Protein AF-A0A930BSC6-F1 (afdb_monomer_lite)

Sequence (155 aa):
GVATTRKHFPGTKAMSLKAVLAGGGSVHRLGLSDSILIFAEHRRFLAGEAPEAAIRRLRRDWPERLIAVEVTDEAAARTWQQAGADILQLDKQPPDTVHRIKAALPPGVATRISAAGGITPANAAAYAAAGADILVTSYPYSAAPRDVAVTLAPL

Foldseek 3Di:
DEEEDCPADPPCLVVLQVLCVVVVYHHPDSDCLQAAEAEPVNVVPCVPQQLLNVLVVCCVVPVNHQYEYEDDAQVRLVRNLVSPHQEYEHEPHDLQRLLVNVVSDDPPRNYAYEYHYPDDPVCVVSNVVSPHPYYYDNVSSVDDDDDDDDDDDDD

Secondary structure (DSSP, 8-state):
-EEE-S-PPTT-HHHHHHHHHHTT-EES-SSSSSSEEE-HHHHTTSTT--HHHHHHHHHHH-TTS-EEEE-SSHHHHHHHHHTT-SEEEEES--HHHHH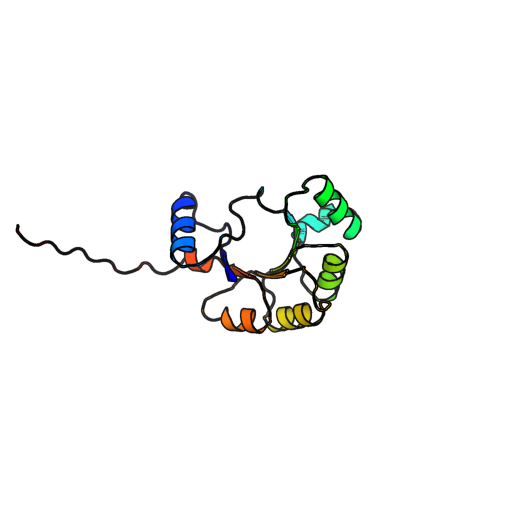HHHHHSPTT--PEEEEESS--TTTHHHHHHTT-SEEEE-GGGGPPPPP--------

pLDDT: mean 95.12, std 3.75, range [75.44, 98.69]

Organism: NCBI:txid73030

Radius of gyration: 18.48 Å; chains: 1; bounding box: 37×34×68 Å

InterPro domains:
  IPR002638 Quinolinate phosphoribosyl transferase, C-terminal [PF01729] (2-148)
  IPR013785 Aldolase-type TIM barrel [G3DSA:3.20.20.70] (1-141)
  IPR027277 Nicotinate-nucleotide pyrophosphorylase/Putative pyrophosphorylase ModD [PTHR32179] (2-149)
  IPR036068 Nicotinate phosphoribosyltransferase-like, C-terminal [SSF51690] (2-145)

Structure (mmCIF, N/CA/C/O backbone):
data_AF-A0A930BSC6-F1
#
_entry.id   AF-A0A930BSC6-F1
#
loop_
_atom_site.group_PDB
_atom_site.id
_atom_site.type_symbol
_atom_site.label_atom_id
_atom_site.label_alt_id
_atom_site.label_comp_id
_atom_site.label_asym_id
_atom_site.label_entity_id
_atom_site.label_seq_id
_atom_site.pdbx_PDB_ins_code
_atom_site.Cartn_x
_atom_site.Cartn_y
_atom_site.Cartn_z
_atom_site.occupancy
_atom_site.B_iso_or_equiv
_atom_site.auth_seq_id
_atom_site.auth_comp_id
_atom_site.auth_asym_id
_atom_site.auth_atom_id
_atom_site.pdbx_PDB_model_num
ATOM 1 N N . GLY A 1 1 ? -1.955 -9.233 -2.270 1.00 91.12 1 GLY A N 1
ATOM 2 C CA . GLY A 1 1 ? -1.668 -8.934 -3.695 1.00 91.12 1 GLY A CA 1
ATOM 3 C C . GLY A 1 1 ? -0.574 -7.886 -3.809 1.00 91.12 1 GLY A C 1
ATOM 4 O O . GLY A 1 1 ? -0.336 -7.184 -2.834 1.00 91.12 1 GLY A O 1
ATOM 5 N N . VAL A 1 2 ? 0.102 -7.776 -4.957 1.00 96.06 2 VAL A N 1
ATOM 6 C CA . VAL A 1 2 ? 1.152 -6.762 -5.184 1.00 96.06 2 VAL A CA 1
ATOM 7 C C . VAL A 1 2 ? 0.552 -5.562 -5.908 1.00 96.06 2 VAL A C 1
ATOM 9 O O . VAL A 1 2 ? -0.052 -5.721 -6.966 1.00 96.06 2 VAL A O 1
ATOM 12 N N . ALA A 1 3 ? 0.723 -4.370 -5.346 1.00 96.81 3 ALA A N 1
ATOM 13 C CA . ALA A 1 3 ? 0.257 -3.117 -5.916 1.00 96.81 3 ALA A CA 1
ATOM 14 C C . ALA A 1 3 ? 1.408 -2.119 -6.091 1.00 96.81 3 ALA A C 1
ATOM 16 O O . ALA A 1 3 ? 2.367 -2.126 -5.315 1.00 96.81 3 ALA A O 1
ATOM 17 N N . THR A 1 4 ? 1.324 -1.235 -7.086 1.00 95.50 4 THR A N 1
ATOM 18 C CA . THR A 1 4 ? 2.367 -0.225 -7.306 1.00 95.50 4 THR A CA 1
ATOM 19 C C . THR A 1 4 ? 2.011 1.170 -6.819 1.00 95.50 4 THR A C 1
ATOM 21 O O . THR A 1 4 ? 0.850 1.579 -6.781 1.00 95.50 4 THR A O 1
ATOM 24 N N . THR A 1 5 ? 3.045 1.920 -6.433 1.00 94.81 5 THR A N 1
ATOM 25 C CA . THR A 1 5 ? 2.922 3.320 -6.007 1.00 94.81 5 THR A CA 1
ATOM 26 C C . THR A 1 5 ? 2.655 4.261 -7.190 1.00 94.81 5 THR A C 1
ATOM 28 O O . THR A 1 5 ? 2.669 3.870 -8.356 1.00 94.81 5 THR A O 1
ATOM 31 N N . ARG A 1 6 ? 2.510 5.557 -6.893 1.00 93.94 6 ARG A N 1
ATOM 32 C CA . ARG A 1 6 ? 2.523 6.640 -7.892 1.00 93.94 6 ARG A CA 1
ATOM 33 C C . ARG A 1 6 ? 3.934 7.143 -8.236 1.00 93.94 6 ARG A C 1
ATOM 35 O O . ARG A 1 6 ? 4.064 8.165 -8.895 1.00 93.94 6 ARG A O 1
ATOM 42 N N . LYS A 1 7 ? 4.993 6.470 -7.772 1.00 94.00 7 LYS A N 1
ATOM 43 C CA . LYS A 1 7 ? 6.398 6.877 -7.968 1.00 94.00 7 LYS A CA 1
ATOM 44 C C . LYS A 1 7 ? 6.951 6.383 -9.314 1.00 94.00 7 LYS A C 1
ATOM 46 O O . LYS A 1 7 ? 8.066 5.881 -9.375 1.00 94.00 7 LYS A O 1
ATOM 51 N N . HIS A 1 8 ? 6.144 6.461 -10.369 1.00 93.31 8 HIS A N 1
ATOM 52 C CA . HIS A 1 8 ? 6.609 6.218 -11.734 1.00 93.31 8 HIS A CA 1
ATOM 53 C C . HIS A 1 8 ? 7.411 7.430 -12.226 1.00 93.31 8 HIS A C 1
ATOM 55 O O . HIS A 1 8 ? 7.245 8.541 -11.713 1.00 93.31 8 HIS A O 1
ATOM 61 N N . PHE A 1 9 ? 8.247 7.246 -13.247 1.00 93.50 9 PHE A N 1
ATOM 62 C CA . PHE A 1 9 ? 8.984 8.365 -13.834 1.00 93.50 9 PHE A CA 1
ATOM 63 C C . PHE A 1 9 ? 8.029 9.420 -14.438 1.00 93.50 9 PHE A C 1
ATOM 65 O O . PHE A 1 9 ? 6.920 9.083 -14.884 1.00 93.50 9 PHE A O 1
ATOM 72 N N . PRO A 1 10 ? 8.410 10.712 -14.440 1.00 94.88 10 PRO A N 1
ATOM 73 C CA . PRO A 1 10 ? 7.640 11.749 -15.122 1.00 94.88 10 PRO A CA 1
ATOM 74 C C . PRO A 1 10 ? 7.408 11.390 -16.597 1.00 94.88 10 PRO A C 1
ATOM 76 O O . PRO A 1 10 ? 8.311 10.915 -17.275 1.00 94.88 10 PRO A O 1
ATOM 79 N N . GLY A 1 11 ? 6.177 11.569 -17.085 1.00 95.50 11 GLY A N 1
ATOM 80 C CA . GLY A 1 11 ? 5.797 11.249 -18.469 1.00 95.50 11 GLY A CA 1
ATOM 81 C C . GLY A 1 11 ? 5.544 9.763 -18.771 1.00 95.50 11 GLY A C 1
ATOM 82 O O . GLY A 1 11 ? 4.959 9.455 -19.803 1.00 95.50 11 GLY A O 1
ATOM 83 N N . THR A 1 12 ? 5.883 8.828 -17.875 1.00 95.25 12 THR A N 1
ATOM 84 C CA . THR A 1 12 ? 5.792 7.381 -18.169 1.00 95.25 12 THR A CA 1
ATOM 85 C C . THR A 1 12 ? 4.591 6.680 -17.537 1.00 95.25 12 THR A C 1
ATOM 87 O O . THR A 1 12 ? 4.500 5.452 -17.594 1.00 95.25 12 THR A O 1
ATOM 90 N N . LYS A 1 13 ? 3.652 7.425 -16.934 1.00 94.56 13 LYS A N 1
ATOM 91 C CA . LYS A 1 13 ? 2.528 6.865 -16.160 1.00 94.56 13 LYS A CA 1
ATOM 92 C C . LYS A 1 13 ? 1.777 5.765 -16.915 1.00 94.56 13 LYS A C 1
ATOM 94 O O . LYS A 1 13 ? 1.648 4.661 -16.400 1.00 94.56 13 LYS A O 1
ATOM 99 N N . ALA A 1 14 ? 1.308 6.047 -18.132 1.00 95.25 14 ALA A N 1
ATOM 100 C CA . ALA A 1 14 ? 0.500 5.101 -18.906 1.00 95.25 14 ALA A CA 1
ATOM 101 C C . ALA A 1 14 ? 1.258 3.796 -19.206 1.00 95.25 14 ALA A C 1
ATOM 103 O O . ALA A 1 14 ? 0.744 2.707 -18.953 1.00 95.25 14 ALA A O 1
ATOM 104 N N . MET A 1 15 ? 2.505 3.904 -19.673 1.00 95.31 15 MET A N 1
ATOM 105 C CA . MET A 1 15 ? 3.364 2.751 -19.953 1.00 95.31 15 MET A CA 1
ATOM 106 C C . MET A 1 15 ? 3.678 1.953 -18.682 1.00 95.31 15 MET A C 1
ATOM 108 O O . MET A 1 15 ? 3.580 0.730 -18.686 1.00 95.31 15 MET A O 1
ATOM 112 N N . SER A 1 16 ? 3.996 2.644 -17.585 1.00 95.25 16 SER A N 1
ATOM 113 C CA . SER A 1 16 ? 4.330 2.025 -16.299 1.00 95.25 16 SER A CA 1
ATOM 114 C C . SER A 1 16 ? 3.159 1.211 -15.750 1.00 95.25 16 SER A C 1
ATOM 116 O O . SER A 1 16 ? 3.336 0.071 -15.333 1.00 95.25 16 SER A O 1
ATOM 118 N N . LEU A 1 17 ? 1.944 1.764 -15.796 1.00 94.44 17 LEU A N 1
ATOM 119 C CA . LEU A 1 17 ? 0.734 1.063 -15.364 1.00 94.44 17 LEU A CA 1
ATOM 120 C C . LEU A 1 17 ? 0.416 -0.129 -16.270 1.00 94.44 17 LEU A C 1
ATOM 122 O O . LEU A 1 17 ? 0.091 -1.200 -15.766 1.00 94.44 17 LEU A O 1
ATOM 126 N N . LYS A 1 18 ? 0.564 0.027 -17.593 1.00 95.62 18 LYS A N 1
ATOM 127 C CA . LYS A 1 18 ? 0.378 -1.077 -18.544 1.00 95.62 18 LYS A CA 1
ATOM 128 C C . LYS A 1 18 ? 1.344 -2.229 -18.260 1.00 95.62 18 LYS A C 1
ATOM 130 O O . LYS A 1 18 ? 0.911 -3.375 -18.241 1.00 95.62 18 LYS A O 1
ATOM 135 N N . ALA A 1 19 ? 2.618 -1.931 -18.001 1.00 94.75 19 ALA A N 1
ATOM 136 C CA . ALA A 1 19 ? 3.620 -2.938 -17.657 1.00 94.75 19 ALA A CA 1
ATOM 137 C C . ALA A 1 19 ? 3.284 -3.661 -16.341 1.00 94.75 19 ALA A C 1
ATOM 139 O O . ALA A 1 19 ? 3.356 -4.885 -16.280 1.00 94.75 19 ALA A O 1
ATOM 140 N N . VAL A 1 20 ? 2.854 -2.923 -15.310 1.00 95.44 20 VAL A N 1
ATOM 141 C CA . VAL A 1 20 ? 2.437 -3.499 -14.020 1.00 95.44 20 VAL A CA 1
ATOM 142 C C . VAL A 1 20 ? 1.251 -4.446 -14.183 1.00 95.44 20 VAL A C 1
ATOM 144 O O . VAL A 1 20 ? 1.303 -5.567 -13.683 1.00 95.44 20 VAL A O 1
ATOM 147 N N . LEU A 1 21 ? 0.208 -4.016 -14.899 1.00 96.06 21 LEU A N 1
ATOM 148 C CA . LEU A 1 21 ? -0.983 -4.831 -15.142 1.00 96.06 21 LEU A CA 1
ATOM 149 C C . LEU A 1 21 ? -0.648 -6.080 -15.969 1.00 96.06 21 LEU A C 1
ATOM 151 O O . LEU A 1 21 ? -1.085 -7.174 -15.625 1.00 96.06 21 LEU A O 1
ATOM 155 N N . ALA A 1 22 ? 0.174 -5.939 -17.014 1.00 96.38 22 ALA A N 1
ATOM 156 C CA . ALA A 1 22 ? 0.638 -7.070 -17.820 1.00 96.38 22 ALA A CA 1
ATOM 157 C C . ALA A 1 22 ? 1.473 -8.074 -17.004 1.00 96.38 22 ALA A C 1
ATOM 159 O O . ALA A 1 22 ? 1.422 -9.271 -17.269 1.00 96.38 22 ALA A O 1
ATOM 160 N N . GLY A 1 23 ? 2.204 -7.602 -15.990 1.00 94.38 23 GLY A N 1
ATOM 161 C CA . GLY A 1 23 ? 2.940 -8.441 -15.041 1.00 94.38 23 GLY A CA 1
ATOM 162 C C . GLY A 1 23 ? 2.086 -9.060 -1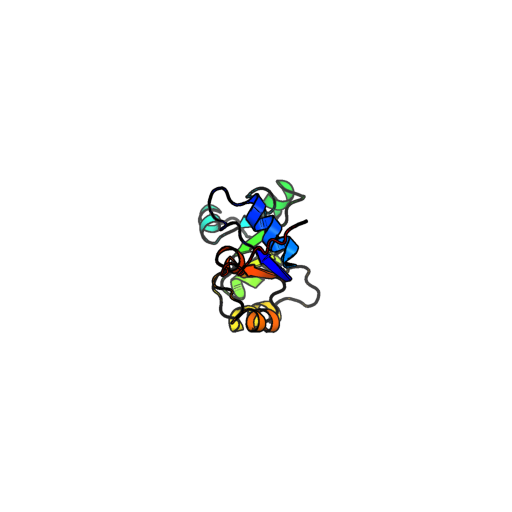3.926 1.00 94.38 23 GLY A C 1
ATOM 163 O O . GLY A 1 23 ? 2.646 -9.666 -13.017 1.00 94.38 23 GLY A O 1
ATOM 164 N N . GLY A 1 24 ? 0.758 -8.884 -13.943 1.00 95.62 24 GLY A N 1
ATOM 165 C CA . GLY A 1 24 ? -0.158 -9.405 -12.919 1.00 95.62 24 GLY A CA 1
ATOM 166 C C . GLY A 1 24 ? -0.206 -8.585 -11.623 1.00 95.62 24 GLY A C 1
ATOM 167 O O . GLY A 1 24 ? -0.820 -9.005 -10.641 1.00 95.62 24 GLY A O 1
ATOM 168 N N . GLY A 1 25 ? 0.435 -7.415 -11.596 1.00 95.69 25 GLY A N 1
ATOM 169 C CA . GLY A 1 25 ? 0.330 -6.466 -10.495 1.00 95.69 25 GLY A CA 1
ATOM 170 C C . GLY A 1 25 ? -0.969 -5.664 -10.546 1.00 95.69 25 GLY A C 1
ATOM 171 O O . GLY A 1 25 ? -1.656 -5.588 -11.561 1.00 95.69 25 GLY A O 1
ATOM 172 N N . SER A 1 26 ? -1.301 -5.024 -9.432 1.00 95.31 26 SER A N 1
ATOM 173 C CA . SER A 1 26 ? -2.426 -4.092 -9.323 1.00 95.31 26 SER A CA 1
ATOM 174 C C . SER A 1 26 ? -1.941 -2.654 -9.157 1.00 95.31 26 SER A C 1
ATOM 176 O O . SER A 1 26 ? -0.785 -2.385 -8.831 1.00 95.31 26 SER A O 1
ATOM 178 N N . VAL A 1 27 ? -2.841 -1.699 -9.348 1.00 91.62 27 VAL A N 1
ATOM 179 C CA . VAL A 1 27 ? -2.555 -0.288 -9.082 1.00 91.62 27 VAL A CA 1
ATOM 180 C C . VAL A 1 27 ? -3.041 0.046 -7.676 1.00 91.62 27 VAL A C 1
ATOM 182 O O . VAL A 1 27 ? -4.196 -0.213 -7.362 1.00 91.62 27 VAL A O 1
ATOM 185 N N . HIS A 1 28 ? -2.186 0.630 -6.828 1.00 90.69 28 HIS A N 1
ATOM 186 C CA . HIS A 1 28 ? -2.611 1.042 -5.483 1.00 90.69 28 HIS A CA 1
ATOM 187 C C . HIS A 1 28 ? -3.604 2.213 -5.547 1.00 90.69 28 HIS A C 1
ATOM 189 O O . HIS A 1 28 ? -4.671 2.175 -4.947 1.00 90.69 28 HIS A O 1
ATOM 195 N N . ARG A 1 29 ? -3.238 3.261 -6.297 1.00 90.56 29 ARG A N 1
ATOM 196 C CA . ARG A 1 29 ? -4.110 4.354 -6.760 1.00 90.56 29 ARG A CA 1
ATOM 197 C C . ARG A 1 29 ? -3.449 5.075 -7.935 1.00 90.56 29 ARG A C 1
ATOM 199 O O . ARG A 1 29 ? -2.229 5.248 -7.935 1.00 90.56 29 ARG A O 1
ATOM 206 N N . LEU A 1 30 ? -4.233 5.502 -8.919 1.00 88.94 30 LEU A N 1
ATOM 207 C CA . LEU A 1 30 ? -3.785 6.253 -10.095 1.00 88.94 30 LEU A CA 1
ATOM 208 C C . LEU A 1 30 ? -3.483 7.719 -9.757 1.00 88.94 30 LEU A C 1
ATOM 210 O O . LEU A 1 30 ? -2.588 8.325 -10.353 1.00 88.94 30 LEU A O 1
ATOM 214 N N . GLY A 1 31 ? -4.222 8.306 -8.822 1.00 90.00 31 GLY A N 1
ATOM 215 C CA . GLY A 1 31 ? -4.154 9.714 -8.451 1.00 90.00 31 GLY A CA 1
ATOM 216 C C . GLY A 1 31 ? -4.463 9.957 -6.977 1.00 90.00 31 GLY A C 1
ATOM 217 O O . GLY A 1 31 ? -4.556 9.029 -6.178 1.00 90.00 31 GLY A O 1
ATOM 218 N N . LEU A 1 32 ? -4.575 11.234 -6.608 1.00 91.50 32 LEU A N 1
ATOM 219 C CA . LEU A 1 32 ? -4.980 11.635 -5.255 1.00 91.50 32 LEU A CA 1
ATOM 220 C C . LEU A 1 32 ? -6.486 11.466 -5.018 1.00 91.50 32 LEU A C 1
ATOM 222 O O . LEU A 1 32 ? -6.902 11.393 -3.870 1.00 91.50 32 LEU A O 1
ATOM 226 N N . SER A 1 33 ? -7.277 11.378 -6.087 1.00 89.88 33 SER A N 1
ATOM 227 C CA . SER A 1 33 ? -8.738 11.326 -6.021 1.00 89.88 33 SER A CA 1
ATOM 228 C C . SER A 1 33 ? -9.313 9.918 -5.852 1.00 89.88 33 SER A C 1
ATOM 230 O O . SER A 1 33 ? -10.492 9.807 -5.552 1.00 89.88 33 SER A O 1
ATOM 232 N N . ASP A 1 34 ? -8.534 8.847 -6.043 1.00 92.44 34 ASP A N 1
ATOM 233 C CA . ASP A 1 34 ? -9.091 7.481 -6.065 1.00 92.44 34 ASP A CA 1
ATOM 234 C C . ASP A 1 34 ? -9.402 6.939 -4.668 1.00 92.44 34 ASP A C 1
ATOM 236 O O . ASP A 1 34 ? -10.394 6.240 -4.475 1.00 92.44 34 ASP A O 1
ATOM 240 N N . SER A 1 35 ? -8.548 7.271 -3.700 1.00 94.75 35 SER A N 1
ATOM 241 C CA . SER A 1 35 ? -8.677 6.897 -2.295 1.00 94.75 35 SER A CA 1
ATOM 242 C C . SER A 1 35 ? -7.997 7.927 -1.402 1.00 94.75 35 SER A C 1
ATOM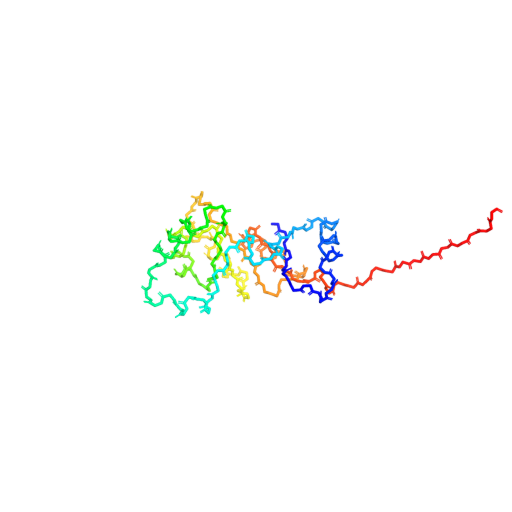 244 O O . SER A 1 35 ? -7.025 8.591 -1.796 1.00 94.75 35 SER A O 1
ATOM 246 N N . ILE A 1 36 ? -8.492 8.033 -0.173 1.00 96.75 36 ILE A N 1
ATOM 247 C CA . ILE A 1 36 ? -7.928 8.912 0.844 1.00 96.75 36 ILE A CA 1
ATOM 248 C C . ILE A 1 36 ? -6.821 8.137 1.556 1.00 96.75 36 ILE A C 1
ATOM 250 O O . ILE A 1 36 ? -7.047 7.034 2.036 1.00 96.75 36 ILE A O 1
ATOM 254 N N . LEU A 1 37 ? -5.620 8.712 1.625 1.00 96.38 37 LEU A N 1
ATOM 255 C CA . LEU A 1 37 ? -4.519 8.173 2.427 1.00 96.38 37 LEU A CA 1
ATOM 256 C C . LEU A 1 37 ? -4.052 9.252 3.398 1.00 96.38 37 LEU A C 1
ATOM 258 O O . LEU A 1 37 ? -3.496 10.273 2.983 1.00 96.38 37 LEU A O 1
ATOM 262 N N . ILE A 1 38 ? -4.309 9.022 4.680 1.00 95.88 38 ILE A N 1
ATOM 263 C CA . ILE A 1 38 ? -3.929 9.916 5.767 1.00 95.88 38 ILE A CA 1
ATOM 264 C C . ILE A 1 38 ? -2.529 9.523 6.239 1.00 95.88 38 ILE A C 1
ATOM 266 O O . ILE A 1 38 ? -2.351 8.481 6.869 1.00 95.88 38 ILE A O 1
ATOM 270 N N . PHE A 1 39 ? -1.540 10.359 5.933 1.00 94.69 39 PHE A N 1
ATOM 271 C CA . PHE A 1 39 ? -0.172 10.193 6.416 1.00 94.69 39 PHE A CA 1
ATOM 272 C C . PHE A 1 39 ? 0.000 10.770 7.824 1.00 94.69 39 PHE A C 1
ATOM 274 O O . PHE A 1 39 ? -0.841 11.541 8.305 1.00 94.69 39 PHE A O 1
ATOM 281 N N . ALA A 1 40 ? 1.115 10.438 8.478 1.00 91.00 40 ALA A N 1
ATOM 282 C CA . ALA A 1 40 ? 1.442 10.967 9.796 1.00 91.00 40 ALA A CA 1
ATOM 283 C C . ALA A 1 40 ? 1.471 12.505 9.828 1.00 91.00 40 ALA A C 1
ATOM 285 O O . ALA A 1 40 ? 1.020 13.106 10.804 1.00 91.00 40 ALA A O 1
ATOM 286 N N . GLU A 1 41 ? 1.926 13.129 8.745 1.00 92.75 41 GLU A N 1
ATOM 287 C CA . GLU A 1 41 ? 2.001 14.575 8.557 1.00 92.75 41 GLU A CA 1
ATOM 288 C C . GLU A 1 41 ? 0.609 15.203 8.479 1.00 92.75 41 GLU A C 1
ATOM 290 O O . GLU A 1 41 ? 0.357 16.208 9.137 1.00 92.75 41 GLU A O 1
ATOM 295 N N . HIS A 1 42 ? -0.333 14.586 7.755 1.00 94.06 42 HIS A N 1
ATOM 296 C CA . HIS A 1 42 ? -1.710 15.085 7.666 1.00 94.06 42 HIS A CA 1
ATOM 297 C C . HIS A 1 42 ? -2.381 15.137 9.042 1.00 94.06 42 HIS A C 1
ATOM 299 O O . HIS A 1 42 ? -3.098 16.088 9.349 1.00 94.06 42 HIS A O 1
ATOM 305 N N . ARG A 1 43 ? -2.105 14.149 9.904 1.00 89.69 43 ARG A N 1
ATOM 306 C CA . ARG A 1 43 ? -2.679 14.086 11.256 1.00 89.69 43 ARG A CA 1
ATOM 307 C C . ARG A 1 43 ? -2.263 15.257 12.143 1.00 89.69 43 ARG A C 1
ATOM 309 O O . ARG A 1 43 ? -3.013 15.619 13.042 1.00 89.69 43 ARG A O 1
ATOM 316 N N . ARG A 1 44 ? -1.112 15.887 11.875 1.00 89.94 44 ARG A N 1
ATOM 317 C CA . ARG A 1 44 ? -0.664 17.083 12.612 1.00 89.94 44 ARG A CA 1
ATOM 318 C C . ARG A 1 44 ? -1.621 18.266 12.444 1.00 89.94 44 ARG A C 1
ATOM 320 O O . ARG A 1 44 ? -1.682 19.111 13.327 1.00 89.94 44 ARG A O 1
ATOM 327 N N . PHE A 1 45 ? -2.393 18.294 11.359 1.00 90.00 45 PHE A N 1
ATOM 328 C CA . PHE A 1 45 ? -3.356 19.355 11.058 1.00 90.00 45 PHE A CA 1
ATOM 329 C C . PHE A 1 45 ? -4.775 19.059 11.554 1.00 90.00 45 PHE A C 1
ATOM 331 O O . PHE A 1 45 ? -5.659 19.890 11.382 1.00 90.00 45 PHE A O 1
ATOM 338 N N . LEU A 1 46 ? -5.013 17.901 12.181 1.00 84.31 46 LEU A N 1
ATOM 339 C CA . LEU A 1 46 ? -6.344 17.529 12.672 1.00 84.31 46 LEU A CA 1
ATOM 340 C C . LEU A 1 46 ? -6.704 18.185 14.017 1.00 84.31 46 LEU A C 1
ATOM 342 O O . LEU A 1 46 ? -7.799 17.967 14.512 1.00 84.31 46 LEU A O 1
ATOM 346 N N . ALA A 1 47 ? -5.822 19.003 14.607 1.00 75.88 47 ALA A N 1
ATOM 347 C CA . ALA A 1 47 ? -6.112 19.872 15.759 1.00 75.88 47 ALA A CA 1
ATOM 348 C C . ALA A 1 47 ? -6.827 19.193 16.956 1.00 75.88 47 ALA A C 1
ATOM 350 O O . ALA A 1 47 ? -7.653 19.809 17.622 1.00 75.88 47 ALA A O 1
ATOM 351 N N . GLY A 1 48 ? -6.515 17.924 17.241 1.00 79.69 48 GLY A N 1
ATOM 352 C CA . GLY A 1 48 ? -7.154 17.169 18.330 1.00 79.69 48 GLY A CA 1
ATOM 353 C C . GLY A 1 48 ? -8.502 16.534 17.968 1.00 79.69 48 GLY A C 1
ATOM 354 O O . GLY A 1 48 ? -9.155 15.970 18.843 1.00 79.69 48 GLY A O 1
ATOM 355 N N . GLU A 1 49 ? -8.916 16.582 16.698 1.00 92.12 49 GLU A N 1
ATOM 356 C CA . GLU A 1 49 ? -10.032 15.788 16.181 1.00 92.12 49 GLU A CA 1
ATOM 357 C C . GLU A 1 49 ? -9.771 14.301 16.458 1.00 92.12 49 GLU A C 1
ATOM 359 O O . GLU A 1 49 ? -8.742 13.741 16.064 1.00 92.12 49 GLU A O 1
ATOM 364 N N . ALA A 1 50 ? -10.717 13.662 17.149 1.00 95.19 50 ALA A N 1
ATOM 365 C CA . ALA A 1 50 ? -10.648 12.237 17.432 1.00 95.19 50 ALA A CA 1
ATOM 366 C C . ALA A 1 50 ? -10.659 11.425 16.118 1.00 95.19 50 ALA A C 1
ATOM 368 O O . ALA A 1 50 ? -11.385 11.792 15.186 1.00 95.19 50 ALA A O 1
ATOM 369 N N . PRO A 1 51 ? -9.915 10.309 16.028 1.00 95.81 51 PRO A N 1
ATOM 370 C CA . PRO A 1 51 ? -9.880 9.452 14.840 1.00 95.81 51 PRO A CA 1
ATOM 371 C C . PRO A 1 51 ? -11.266 9.078 14.292 1.00 95.81 51 PRO A C 1
ATOM 373 O O . PRO A 1 51 ? -11.496 9.167 13.087 1.00 95.81 51 PRO A O 1
ATOM 376 N N . GLU A 1 52 ? -12.225 8.746 15.158 1.00 97.06 52 GLU A N 1
ATOM 377 C CA . GLU A 1 52 ? -13.611 8.414 14.800 1.00 97.06 52 GLU A CA 1
ATOM 378 C C . GLU A 1 52 ? -14.328 9.596 14.135 1.00 97.06 52 GLU A C 1
ATOM 380 O O . GLU A 1 52 ? -15.095 9.415 13.186 1.00 97.06 52 GLU A O 1
ATOM 385 N N . ALA A 1 53 ? -14.094 10.815 14.633 1.00 96.69 53 ALA A N 1
ATOM 386 C CA . ALA A 1 53 ? -14.677 12.031 14.078 1.00 96.69 53 ALA A CA 1
ATOM 387 C C . ALA A 1 53 ? -14.091 12.326 12.690 1.00 96.69 53 ALA A C 1
ATOM 389 O O . ALA A 1 53 ? -14.853 12.580 11.753 1.00 96.69 53 ALA A O 1
ATOM 390 N N . ALA A 1 54 ? -12.771 12.174 12.535 1.00 96.50 54 ALA A N 1
ATOM 391 C CA . ALA A 1 54 ? -12.089 12.337 11.256 1.00 96.50 54 ALA A CA 1
ATOM 392 C C . ALA A 1 54 ? -12.589 11.328 10.208 1.00 96.50 54 ALA A C 1
ATOM 394 O O . ALA A 1 54 ? -12.958 11.725 9.102 1.00 96.50 54 ALA A O 1
ATOM 395 N N . ILE A 1 55 ? -12.671 10.034 10.550 1.00 97.38 55 ILE A N 1
ATOM 396 C CA . ILE A 1 55 ? -13.195 9.003 9.638 1.00 97.38 55 ILE A CA 1
ATOM 397 C C . ILE A 1 55 ? -14.658 9.285 9.279 1.00 97.38 55 ILE A C 1
ATOM 399 O O . ILE A 1 55 ? -15.011 9.250 8.099 1.00 97.38 55 ILE A O 1
ATOM 403 N N . ARG A 1 56 ? -15.513 9.620 10.256 1.00 97.44 56 ARG A N 1
ATOM 404 C CA . ARG A 1 56 ? -16.933 9.929 10.009 1.00 97.44 56 ARG A CA 1
ATOM 405 C C . ARG A 1 56 ? -17.102 11.114 9.062 1.00 97.44 56 ARG A C 1
ATOM 407 O O . ARG A 1 56 ? -17.920 11.053 8.146 1.00 97.44 56 ARG A O 1
ATOM 414 N N . ARG A 1 57 ? -16.324 12.179 9.268 1.00 96.50 57 ARG A N 1
ATOM 415 C CA . ARG A 1 57 ? -16.310 13.360 8.401 1.00 96.50 57 ARG A CA 1
ATOM 416 C C . ARG A 1 57 ? -15.882 12.993 6.982 1.00 96.50 57 ARG A C 1
ATOM 418 O O . ARG A 1 57 ? -16.611 13.288 6.043 1.00 96.50 57 ARG A O 1
ATOM 425 N N . LEU A 1 58 ? -14.761 12.288 6.832 1.00 96.25 58 LEU A N 1
ATOM 426 C CA . LEU A 1 58 ? -14.254 11.871 5.523 1.00 96.25 58 LEU A CA 1
ATOM 427 C C . LEU A 1 58 ? -15.228 10.951 4.781 1.00 96.25 58 LEU A C 1
ATOM 429 O O . LEU A 1 58 ? -15.399 11.122 3.581 1.00 96.25 58 LEU A O 1
ATOM 433 N N . ARG A 1 59 ? -15.910 10.028 5.472 1.00 97.25 59 ARG A N 1
ATOM 434 C CA . ARG A 1 59 ? -16.941 9.176 4.854 1.00 97.25 59 ARG A CA 1
ATOM 435 C C . ARG A 1 59 ? -18.167 9.960 4.403 1.00 97.25 59 ARG A C 1
ATOM 437 O O . ARG A 1 59 ? -18.737 9.631 3.374 1.00 97.25 59 ARG A O 1
ATOM 444 N N . ARG A 1 60 ? -18.584 10.982 5.152 1.00 97.75 60 ARG A N 1
ATOM 445 C CA . ARG A 1 60 ? -19.693 11.851 4.736 1.00 97.75 60 AR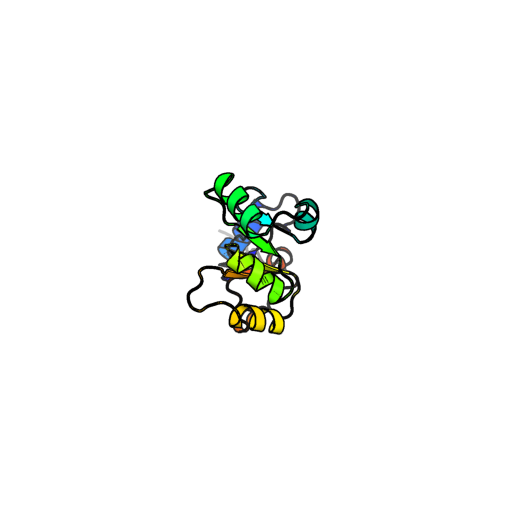G A CA 1
ATOM 446 C C . ARG A 1 60 ? -19.314 12.672 3.505 1.00 97.75 60 ARG A C 1
ATOM 448 O O . ARG A 1 60 ? -20.115 12.787 2.586 1.00 97.75 60 ARG A O 1
ATOM 455 N N . ASP A 1 61 ? -18.109 13.232 3.501 1.00 96.81 61 ASP A N 1
ATOM 456 C CA . ASP A 1 61 ? -17.657 14.122 2.433 1.00 96.81 61 ASP A CA 1
ATOM 457 C C . ASP A 1 61 ? -17.242 13.329 1.168 1.00 96.81 61 ASP A C 1
ATOM 459 O O . ASP A 1 61 ? -17.350 13.840 0.055 1.00 96.81 61 ASP A O 1
ATOM 463 N N . TRP A 1 62 ? -16.809 12.068 1.323 1.00 96.50 62 TRP A N 1
ATOM 464 C CA . TRP A 1 62 ? -16.313 11.190 0.252 1.00 96.50 62 TRP A CA 1
ATOM 465 C C . TRP A 1 62 ? -16.827 9.740 0.386 1.00 96.50 62 TRP A C 1
ATOM 467 O O . TRP A 1 62 ? -16.036 8.818 0.607 1.00 96.50 62 TRP A O 1
ATOM 477 N N . PRO A 1 63 ? -18.140 9.499 0.222 1.00 96.06 63 PRO A N 1
ATOM 478 C CA . PRO A 1 63 ? -18.781 8.223 0.571 1.00 96.06 63 PRO A CA 1
ATOM 479 C C . PRO A 1 63 ? -18.310 7.012 -0.244 1.00 96.06 63 PRO A C 1
ATOM 481 O O . PRO A 1 63 ? -18.386 5.885 0.236 1.00 96.06 63 PRO A O 1
ATOM 484 N N . GLU A 1 64 ? -17.786 7.226 -1.452 1.00 96.06 64 GLU A N 1
ATOM 485 C CA . GLU A 1 64 ? -17.309 6.155 -2.340 1.00 96.06 64 GLU A CA 1
ATOM 486 C C . GLU A 1 64 ? -15.801 5.884 -2.218 1.00 96.06 64 GLU A C 1
ATOM 488 O O . GLU A 1 64 ? -15.252 5.040 -2.930 1.00 96.06 64 GLU A O 1
ATOM 493 N N . ARG A 1 65 ? -15.087 6.620 -1.356 1.00 96.00 65 ARG A N 1
ATOM 494 C CA . ARG A 1 65 ? -13.628 6.521 -1.240 1.00 96.00 65 ARG A CA 1
ATOM 495 C C . ARG A 1 65 ? -13.245 5.667 -0.044 1.00 96.00 65 ARG A C 1
ATOM 497 O O . ARG A 1 65 ? -13.630 5.954 1.085 1.00 96.00 65 ARG A O 1
ATOM 504 N N . LEU A 1 66 ? -12.400 4.667 -0.291 1.00 96.75 66 LEU A N 1
ATOM 505 C CA . LEU A 1 66 ? -11.708 3.966 0.787 1.00 96.75 66 LEU A CA 1
ATOM 506 C C . LEU A 1 66 ? -10.761 4.928 1.511 1.00 96.75 66 LEU A C 1
ATOM 508 O O . LEU A 1 66 ? -10.092 5.757 0.879 1.00 96.75 66 LEU A O 1
ATOM 512 N N . ILE A 1 67 ? -10.682 4.774 2.828 1.00 98.06 67 ILE A N 1
ATOM 513 C CA . ILE A 1 67 ? -9.840 5.566 3.714 1.00 98.06 67 ILE A CA 1
ATOM 514 C C . ILE A 1 67 ? -8.733 4.673 4.269 1.00 98.06 67 ILE A C 1
ATOM 516 O O . ILE A 1 67 ? -8.954 3.796 5.105 1.00 98.06 67 ILE A O 1
ATOM 520 N N . ALA A 1 68 ? -7.518 4.927 3.798 1.00 97.75 68 ALA A N 1
ATOM 521 C CA . ALA A 1 68 ? -6.296 4.347 4.314 1.00 97.75 68 ALA A CA 1
ATOM 522 C C . ALA A 1 68 ? -5.637 5.295 5.323 1.00 97.75 68 ALA A C 1
ATOM 524 O O . ALA A 1 68 ? -5.630 6.515 5.133 1.00 97.75 68 ALA A O 1
ATOM 525 N N . VAL A 1 69 ? -5.033 4.742 6.371 1.00 97.88 69 VAL A N 1
ATOM 526 C CA . VAL A 1 69 ? -4.306 5.521 7.379 1.00 97.88 69 VAL A CA 1
ATOM 527 C C . VAL A 1 69 ? -2.953 4.895 7.653 1.00 97.88 69 VAL A C 1
ATOM 529 O O . VAL A 1 69 ? -2.849 3.686 7.842 1.00 97.88 69 VAL A O 1
ATOM 532 N N . GLU A 1 70 ? -1.913 5.724 7.684 1.00 97.44 70 GLU A N 1
ATOM 533 C CA . GLU A 1 70 ? -0.576 5.273 8.038 1.00 97.44 70 GLU A CA 1
ATOM 534 C C . GLU A 1 70 ? -0.421 5.095 9.553 1.00 97.44 70 GLU A C 1
ATOM 536 O O . GLU A 1 70 ? -0.718 5.997 10.347 1.00 97.44 70 GLU A O 1
ATOM 541 N N . VAL A 1 71 ? 0.058 3.924 9.964 1.00 97.25 71 VAL A N 1
ATOM 542 C CA . VAL A 1 71 ? 0.259 3.550 11.367 1.00 97.25 71 VAL A CA 1
ATOM 543 C C . VAL A 1 71 ? 1.633 2.919 11.563 1.00 97.25 71 VAL A C 1
ATOM 545 O O . VAL A 1 71 ? 2.184 2.293 10.660 1.00 97.25 71 VAL A O 1
ATOM 548 N N . THR A 1 72 ? 2.193 3.111 12.755 1.00 94.00 72 THR A N 1
ATOM 549 C CA . THR A 1 72 ? 3.574 2.728 13.092 1.00 94.00 72 THR A CA 1
ATOM 550 C C . THR A 1 72 ? 3.664 1.605 14.118 1.00 94.00 72 THR A C 1
ATOM 552 O O . THR A 1 72 ? 4.703 0.966 14.222 1.00 94.00 72 THR A O 1
ATOM 555 N N . ASP A 1 73 ? 2.591 1.359 14.867 1.00 94.19 73 ASP A N 1
ATOM 556 C CA . ASP A 1 73 ? 2.547 0.425 15.993 1.00 94.19 73 ASP A CA 1
ATOM 557 C C . ASP A 1 73 ? 1.119 -0.099 16.222 1.00 94.19 73 ASP A C 1
ATOM 559 O O . ASP A 1 73 ? 0.151 0.363 15.607 1.00 94.19 73 ASP A O 1
ATOM 563 N N . GLU A 1 74 ? 0.986 -1.087 17.106 1.00 96.06 74 GLU A N 1
ATOM 564 C CA . GLU A 1 74 ? -0.284 -1.736 17.433 1.00 96.06 74 GLU A CA 1
ATOM 565 C C . GLU A 1 74 ? -1.306 -0.801 18.079 1.00 96.06 74 GLU A C 1
ATOM 567 O O . GLU A 1 74 ? -2.507 -0.966 17.855 1.00 96.06 74 GLU A O 1
ATOM 572 N N . ALA A 1 75 ? -0.862 0.181 18.867 1.00 95.62 75 ALA A N 1
ATOM 573 C CA . ALA A 1 75 ? -1.759 1.109 19.545 1.00 95.62 75 ALA A CA 1
ATOM 574 C C . ALA A 1 75 ? -2.428 2.052 18.534 1.00 95.62 75 ALA A C 1
ATOM 576 O O . ALA A 1 75 ? -3.654 2.213 18.537 1.00 95.62 75 ALA A O 1
ATOM 577 N N . ALA A 1 76 ? -1.642 2.605 17.609 1.00 95.25 76 ALA A N 1
ATOM 578 C CA . ALA A 1 76 ? -2.137 3.399 16.494 1.00 95.25 76 ALA A CA 1
ATOM 579 C C . ALA A 1 76 ? -3.010 2.552 15.558 1.00 95.25 76 ALA A C 1
ATOM 581 O O . ALA A 1 76 ? -4.093 2.991 15.170 1.00 95.25 76 ALA A O 1
ATOM 582 N N . ALA A 1 77 ? -2.580 1.330 15.227 1.00 97.44 77 ALA A N 1
ATOM 583 C CA . ALA A 1 77 ? -3.343 0.411 14.387 1.00 97.44 77 ALA A CA 1
ATOM 584 C C . ALA A 1 77 ? -4.724 0.102 14.981 1.00 97.44 77 ALA A C 1
ATOM 586 O O . ALA A 1 77 ? -5.730 0.223 14.282 1.00 97.44 77 ALA A O 1
ATOM 587 N N . ARG A 1 78 ? -4.788 -0.223 16.279 1.00 97.12 78 ARG A N 1
ATOM 588 C CA . ARG A 1 78 ? -6.044 -0.475 16.999 1.00 97.12 78 ARG A CA 1
ATOM 589 C C . ARG A 1 78 ? -6.950 0.749 16.984 1.00 97.12 78 ARG A C 1
ATOM 591 O O . ARG A 1 78 ? -8.114 0.625 16.621 1.00 97.12 78 ARG A O 1
ATOM 598 N N . THR A 1 79 ? -6.405 1.916 17.319 1.00 96.44 79 THR A N 1
ATOM 599 C CA . THR A 1 79 ? -7.152 3.182 17.335 1.00 96.44 79 THR A CA 1
ATOM 600 C C . THR A 1 79 ? -7.801 3.464 15.977 1.00 96.44 79 THR A C 1
ATOM 602 O O . THR A 1 79 ? -9.007 3.673 15.884 1.00 96.44 79 THR A O 1
ATOM 605 N N . TRP A 1 80 ? -7.024 3.419 14.891 1.00 97.44 80 TRP A N 1
ATOM 606 C CA . TRP A 1 80 ? -7.540 3.736 13.555 1.00 97.44 80 TRP A CA 1
ATOM 607 C C . TRP A 1 80 ? -8.439 2.642 12.974 1.00 97.44 80 TRP A C 1
ATOM 609 O O . TRP A 1 80 ? -9.372 2.950 12.232 1.00 97.44 80 TRP A O 1
ATOM 619 N N . GLN A 1 81 ? -8.216 1.377 13.337 1.00 98.19 81 GLN A N 1
ATOM 620 C CA . GLN A 1 81 ? -9.135 0.297 12.994 1.00 98.19 81 GLN A CA 1
ATOM 621 C C . GLN A 1 81 ? -10.494 0.487 13.673 1.00 98.19 81 GLN A C 1
ATOM 623 O O . GLN A 1 81 ? -11.519 0.388 13.000 1.00 98.19 81 GLN A O 1
ATOM 628 N N . GLN A 1 82 ? -10.515 0.781 14.977 1.00 97.50 82 GLN A N 1
ATOM 629 C CA . GLN A 1 82 ? -11.747 1.033 15.735 1.00 97.50 82 GLN A CA 1
ATOM 630 C C . GLN A 1 82 ? -12.490 2.270 15.220 1.00 97.50 82 GLN A C 1
ATOM 632 O O . GLN A 1 82 ? -13.717 2.255 15.136 1.00 97.50 82 GLN A O 1
ATOM 637 N N . ALA A 1 83 ? -11.751 3.285 14.769 1.00 97.44 83 ALA A N 1
ATOM 638 C CA . ALA A 1 83 ? -12.310 4.451 14.095 1.00 97.44 83 ALA A CA 1
ATOM 639 C C . ALA A 1 83 ? -12.939 4.150 12.722 1.00 97.44 83 ALA A C 1
ATOM 641 O O . ALA A 1 83 ? -13.669 4.987 12.192 1.00 97.44 83 ALA A O 1
ATOM 642 N N . GLY A 1 84 ? -12.686 2.969 12.148 1.00 97.62 84 GLY A N 1
ATOM 643 C CA . GLY A 1 84 ? -13.279 2.521 10.890 1.00 97.62 84 GLY A CA 1
ATOM 644 C C . GLY A 1 84 ? -12.425 2.787 9.650 1.00 97.62 84 GLY A C 1
ATOM 645 O O . GLY A 1 84 ? -12.987 2.957 8.565 1.00 97.62 84 GLY A O 1
ATOM 646 N N . ALA A 1 85 ? -11.095 2.844 9.785 1.00 98.19 85 ALA A N 1
ATOM 647 C CA . ALA A 1 85 ? -10.193 2.853 8.634 1.00 98.19 85 ALA A CA 1
ATOM 648 C C . ALA A 1 85 ? -10.337 1.557 7.814 1.00 98.19 85 ALA A C 1
ATOM 650 O O . ALA A 1 85 ? -10.334 0.449 8.360 1.00 98.19 85 ALA A O 1
ATOM 651 N N . ASP A 1 86 ? -10.427 1.694 6.490 1.00 98.31 86 ASP A N 1
ATOM 652 C CA . ASP A 1 86 ? -10.548 0.555 5.575 1.00 98.31 86 ASP A CA 1
ATOM 653 C C . ASP A 1 86 ? -9.203 -0.163 5.399 1.00 98.31 86 ASP A C 1
ATOM 655 O O . ASP A 1 86 ? -9.146 -1.383 5.229 1.00 98.31 86 ASP A O 1
ATOM 659 N N . ILE A 1 87 ? -8.105 0.599 5.430 1.00 98.31 87 ILE A N 1
ATOM 660 C CA . ILE A 1 87 ? -6.745 0.092 5.235 1.00 98.31 87 ILE A CA 1
ATOM 661 C C . ILE A 1 87 ? -5.812 0.727 6.268 1.00 98.31 87 ILE A C 1
ATOM 663 O O . ILE A 1 87 ? -5.760 1.948 6.409 1.00 98.31 87 ILE A O 1
ATOM 667 N N . LEU A 1 88 ? -5.015 -0.094 6.942 1.00 98.50 88 LEU A N 1
ATOM 668 C CA . LEU A 1 88 ? -3.873 0.358 7.728 1.00 98.50 88 LEU A CA 1
ATOM 669 C C . LEU A 1 88 ? -2.617 0.196 6.876 1.00 98.50 88 LEU A C 1
ATOM 671 O O . LEU A 1 88 ? -2.250 -0.920 6.501 1.00 98.50 88 LEU A O 1
ATOM 675 N N . GLN A 1 89 ? -1.976 1.310 6.537 1.00 98.19 89 GLN A N 1
ATOM 676 C CA . GLN A 1 89 ? -0.713 1.312 5.810 1.00 98.19 89 GLN A CA 1
ATOM 677 C C . GLN A 1 89 ? 0.451 1.343 6.801 1.00 98.19 89 GLN A C 1
ATOM 679 O O . GLN A 1 89 ? 0.515 2.216 7.660 1.00 98.19 89 GLN A O 1
ATOM 684 N N . LEU A 1 90 ? 1.389 0.416 6.658 1.00 98.19 90 LEU A N 1
ATOM 685 C CA . LEU A 1 90 ? 2.613 0.361 7.443 1.00 98.19 90 LEU A CA 1
ATOM 686 C C . LEU A 1 90 ? 3.780 0.716 6.517 1.00 98.19 90 LEU A C 1
ATOM 688 O O . LEU A 1 90 ? 4.241 -0.136 5.754 1.00 98.19 90 LEU A O 1
ATOM 692 N N . ASP A 1 91 ? 4.229 1.975 6.543 1.00 96.69 91 ASP A N 1
ATOM 693 C CA . ASP A 1 91 ? 5.398 2.417 5.768 1.00 96.69 91 ASP A CA 1
ATOM 694 C C . ASP A 1 91 ? 6.694 2.071 6.510 1.00 96.69 91 ASP A C 1
ATOM 696 O O . ASP A 1 91 ? 6.872 2.424 7.678 1.00 96.69 91 ASP A O 1
ATOM 700 N N . LYS A 1 92 ? 7.594 1.356 5.825 1.00 95.50 92 LYS A N 1
ATOM 701 C CA . LYS A 1 92 ? 8.934 0.964 6.298 1.00 95.50 92 LYS A CA 1
ATOM 702 C C . LYS A 1 92 ? 8.948 0.206 7.632 1.00 95.50 92 LYS A C 1
ATOM 704 O O . LYS A 1 92 ? 9.964 0.198 8.324 1.00 95.50 92 LYS A O 1
ATOM 709 N N . GLN A 1 93 ? 7.847 -0.450 7.989 1.00 97.56 93 GLN A N 1
ATOM 710 C CA . GLN A 1 93 ? 7.803 -1.324 9.159 1.00 97.56 93 GLN A CA 1
ATOM 711 C C . GLN A 1 93 ? 8.388 -2.700 8.824 1.00 97.56 93 GLN A C 1
ATOM 713 O O . GLN A 1 93 ? 8.170 -3.189 7.712 1.00 97.56 93 GLN A O 1
ATOM 718 N N . PRO A 1 94 ? 9.112 -3.350 9.749 1.00 97.62 94 PRO A N 1
ATOM 719 C CA . PRO A 1 94 ? 9.615 -4.701 9.529 1.00 97.62 94 PRO A CA 1
ATOM 720 C C . PRO A 1 94 ? 8.464 -5.728 9.507 1.00 97.62 94 PRO A C 1
ATOM 722 O O . PRO A 1 94 ? 7.409 -5.474 10.101 1.00 97.62 94 PRO A O 1
ATOM 725 N N . PRO A 1 95 ? 8.657 -6.906 8.878 1.00 98.31 95 PRO A N 1
ATOM 726 C CA . PRO A 1 95 ? 7.659 -7.979 8.859 1.00 98.31 95 PRO A CA 1
ATOM 727 C C . PRO A 1 95 ? 7.130 -8.362 10.250 1.00 98.31 95 PRO A C 1
ATOM 729 O O . PRO A 1 95 ? 5.932 -8.571 10.403 1.00 98.31 95 PRO A O 1
ATOM 732 N N . ASP A 1 96 ? 7.969 -8.353 11.286 1.00 98.19 96 ASP A N 1
ATOM 733 C CA . ASP A 1 96 ? 7.541 -8.672 12.657 1.00 98.19 96 ASP A CA 1
ATOM 734 C C . ASP A 1 96 ? 6.491 -7.687 13.194 1.00 98.19 96 ASP A C 1
ATOM 736 O O . ASP A 1 96 ? 5.543 -8.079 13.872 1.00 98.19 96 ASP A O 1
ATOM 740 N N . THR A 1 97 ? 6.609 -6.397 12.865 1.00 98.12 97 THR A N 1
ATOM 741 C CA . THR A 1 97 ? 5.601 -5.391 13.233 1.00 98.12 97 THR A CA 1
ATOM 742 C C . THR A 1 97 ? 4.304 -5.600 12.455 1.00 98.12 97 THR A C 1
ATOM 744 O O . THR A 1 97 ? 3.224 -5.501 13.033 1.00 98.12 97 THR A O 1
ATOM 747 N N . VAL A 1 98 ? 4.396 -5.946 11.166 1.00 98.38 98 VAL A N 1
ATOM 748 C CA . VAL A 1 98 ? 3.227 -6.300 10.342 1.00 98.38 98 VAL A CA 1
ATOM 749 C C . VAL A 1 98 ? 2.489 -7.488 10.958 1.00 98.38 98 VAL A C 1
ATOM 751 O O . VAL A 1 98 ? 1.270 -7.430 11.114 1.00 98.38 98 VAL A O 1
ATOM 754 N N . HIS A 1 99 ? 3.232 -8.518 11.371 1.00 98.38 99 HIS A N 1
ATOM 755 C CA . HIS A 1 99 ? 2.684 -9.708 12.008 1.00 98.38 99 HIS A CA 1
ATOM 756 C C . HIS A 1 99 ? 1.975 -9.383 13.321 1.00 98.38 99 HIS A C 1
ATOM 758 O O . HIS A 1 99 ? 0.809 -9.743 13.485 1.00 98.38 99 HIS A O 1
ATOM 764 N N . ARG A 1 100 ? 2.631 -8.649 14.230 1.00 98.19 100 ARG A N 1
ATOM 765 C CA . ARG A 1 100 ? 2.018 -8.252 15.506 1.00 98.19 100 ARG A CA 1
ATOM 766 C C . ARG A 1 100 ? 0.746 -7.429 15.304 1.00 98.19 100 ARG A C 1
ATOM 768 O O . ARG A 1 100 ? -0.267 -7.710 15.941 1.00 98.19 100 ARG A O 1
ATOM 775 N N . ILE A 1 101 ? 0.764 -6.465 14.379 1.00 98.00 101 ILE A N 1
ATOM 776 C CA . ILE A 1 101 ? -0.416 -5.652 14.058 1.00 98.00 101 ILE A CA 1
ATOM 777 C C . ILE A 1 101 ? -1.541 -6.525 13.497 1.00 98.00 101 ILE A C 1
ATOM 779 O O . ILE A 1 101 ? -2.668 -6.426 13.979 1.00 98.00 101 ILE A O 1
ATOM 783 N N . LYS A 1 102 ? -1.258 -7.404 12.526 1.00 97.19 102 LYS A N 1
ATOM 784 C CA . LYS A 1 102 ? -2.269 -8.300 11.944 1.00 97.19 102 LYS A CA 1
ATOM 785 C C . LYS A 1 102 ? -2.861 -9.243 12.993 1.00 97.19 102 LYS A C 1
ATOM 787 O O . LYS A 1 102 ? -4.074 -9.424 13.007 1.00 97.19 102 LYS A O 1
ATOM 792 N N . ALA A 1 103 ? -2.031 -9.803 13.873 1.00 96.44 103 ALA A N 1
ATOM 793 C CA . ALA A 1 103 ? -2.458 -10.703 14.944 1.00 96.44 103 ALA A CA 1
ATOM 794 C C . ALA A 1 103 ? -3.297 -10.000 16.026 1.00 96.44 103 ALA A C 1
ATOM 796 O O . ALA A 1 103 ? -4.149 -10.628 16.649 1.00 96.44 103 ALA A O 1
ATOM 797 N N . ALA A 1 104 ? -3.085 -8.699 16.244 1.00 95.56 104 ALA A N 1
ATOM 798 C CA . ALA A 1 104 ? -3.849 -7.908 17.207 1.00 95.56 104 ALA A CA 1
ATOM 799 C C . ALA A 1 104 ? -5.237 -7.472 16.696 1.00 95.56 104 ALA A C 1
ATOM 801 O O . ALA A 1 104 ? -6.048 -6.980 17.494 1.00 95.56 104 ALA A O 1
ATOM 802 N N . LEU A 1 105 ? -5.508 -7.615 15.391 1.00 95.25 105 LEU A N 1
ATOM 803 C CA . LEU A 1 105 ? -6.800 -7.277 14.803 1.00 95.25 105 LEU A CA 1
ATOM 804 C C . LEU A 1 105 ? -7.877 -8.315 15.165 1.00 95.25 105 LEU A C 1
ATOM 806 O O . LEU A 1 105 ? -7.594 -9.514 15.174 1.00 95.25 105 LEU A O 1
ATOM 810 N N . PRO A 1 106 ? -9.132 -7.890 15.416 1.00 94.38 106 PRO A N 1
ATOM 811 C CA . PRO A 1 106 ? -10.227 -8.821 15.661 1.00 94.38 106 PRO A CA 1
ATOM 812 C C . PRO A 1 106 ? -10.441 -9.782 14.476 1.00 94.38 106 PRO A C 1
ATOM 814 O O . PRO A 1 106 ? -10.409 -9.339 13.322 1.00 94.38 106 PRO A O 1
ATOM 817 N N . PRO A 1 107 ? -10.719 -11.076 14.724 1.00 92.19 107 PRO A N 1
ATOM 818 C CA . PRO A 1 107 ? -11.083 -12.009 13.664 1.00 92.19 107 PRO A CA 1
ATOM 819 C C . PRO A 1 107 ? -12.281 -11.500 12.854 1.00 92.19 107 PRO A C 1
ATOM 821 O O . PRO A 1 107 ? -13.254 -11.001 13.417 1.00 92.19 107 PRO A O 1
ATOM 824 N N . GLY A 1 108 ? -12.216 -11.626 11.528 1.00 91.25 108 GLY A N 1
ATOM 825 C CA . GLY A 1 108 ? -13.302 -11.219 10.629 1.00 91.25 108 GLY A CA 1
ATOM 826 C C . GLY A 1 108 ? -13.429 -9.711 10.384 1.00 91.25 108 GLY A C 1
ATOM 827 O O . GLY A 1 108 ? -14.349 -9.299 9.680 1.00 91.25 108 GLY A O 1
ATOM 828 N N . VAL A 1 109 ? -12.524 -8.876 10.912 1.00 95.19 109 VAL A N 1
ATOM 829 C CA . VAL A 1 109 ? -12.524 -7.442 10.591 1.00 95.19 109 VAL A CA 1
ATOM 830 C C . VAL A 1 109 ? -12.229 -7.212 9.103 1.00 95.19 109 VAL A C 1
ATOM 832 O O . VAL A 1 109 ? -11.355 -7.851 8.518 1.00 95.19 109 VAL A O 1
ATOM 835 N N . ALA A 1 110 ? -12.948 -6.271 8.486 1.00 95.81 110 ALA A N 1
ATOM 836 C CA . ALA A 1 110 ? -12.776 -5.933 7.071 1.00 95.81 110 ALA A CA 1
ATOM 837 C C . ALA A 1 110 ? -11.511 -5.096 6.785 1.00 95.81 110 ALA A C 1
ATOM 839 O O . ALA A 1 110 ? -11.063 -5.031 5.639 1.00 95.81 110 ALA A O 1
ATOM 840 N N . THR A 1 111 ? -10.941 -4.452 7.812 1.00 98.19 111 THR A N 1
ATOM 841 C CA . THR A 1 111 ? -9.750 -3.602 7.697 1.00 98.19 111 THR A CA 1
ATOM 842 C C . THR A 1 111 ? -8.555 -4.399 7.180 1.00 98.19 111 THR A C 1
ATOM 844 O O . THR A 1 111 ? -8.154 -5.404 7.769 1.00 98.19 111 THR A O 1
ATOM 847 N N . ARG A 1 112 ? -7.958 -3.927 6.084 1.00 97.88 112 ARG A N 1
ATOM 848 C CA . ARG A 1 112 ? -6.816 -4.583 5.432 1.00 97.88 112 ARG A CA 1
ATOM 849 C C . ARG A 1 112 ? -5.493 -3.992 5.902 1.00 97.88 112 ARG A C 1
ATOM 851 O O . ARG A 1 112 ? -5.409 -2.808 6.215 1.00 97.88 112 ARG A O 1
ATOM 858 N N . ILE A 1 113 ? -4.439 -4.796 5.869 1.00 98.25 113 ILE A N 1
ATOM 859 C CA . ILE A 1 113 ? -3.062 -4.377 6.129 1.00 98.25 113 ILE A CA 1
ATOM 860 C C . ILE A 1 113 ? -2.321 -4.184 4.806 1.00 98.25 113 ILE A C 1
ATOM 862 O O . ILE A 1 113 ? -2.247 -5.091 3.976 1.00 98.25 113 ILE A O 1
ATOM 866 N N . SER A 1 114 ? -1.738 -3.003 4.622 1.00 98.19 114 SER A N 1
ATOM 867 C CA . SER A 1 114 ? -0.904 -2.665 3.472 1.00 98.19 114 SER A CA 1
ATOM 868 C C . SER A 1 114 ? 0.530 -2.406 3.922 1.00 98.19 114 SER A C 1
ATOM 870 O O . SER A 1 114 ? 0.792 -1.419 4.604 1.00 98.19 114 SER A O 1
ATOM 872 N N . ALA A 1 115 ? 1.471 -3.260 3.524 1.00 98.31 115 ALA A N 1
ATOM 873 C CA . ALA A 1 115 ? 2.895 -3.032 3.758 1.00 98.31 115 ALA A CA 1
ATOM 874 C C . ALA A 1 115 ? 3.478 -2.181 2.623 1.00 98.31 115 ALA A C 1
ATOM 876 O O . ALA A 1 115 ? 3.346 -2.531 1.447 1.00 98.31 115 ALA A O 1
ATOM 877 N N . ALA A 1 116 ? 4.119 -1.067 2.964 1.00 97.25 116 ALA A N 1
ATOM 878 C CA . ALA A 1 116 ? 4.694 -0.123 2.013 1.00 97.25 116 ALA A CA 1
ATOM 879 C C . ALA A 1 116 ? 6.124 0.261 2.412 1.00 97.25 116 ALA A C 1
ATOM 881 O O . ALA A 1 116 ? 6.547 0.052 3.544 1.00 97.25 116 ALA A O 1
ATOM 882 N N . GLY A 1 117 ? 6.870 0.834 1.466 1.00 93.50 117 GLY A N 1
ATOM 883 C CA . GLY A 1 117 ? 8.218 1.348 1.716 1.00 93.50 117 GLY A CA 1
ATOM 884 C C . GLY A 1 117 ? 9.280 0.246 1.739 1.00 93.50 117 GLY A C 1
ATOM 885 O O . GLY A 1 117 ? 9.337 -0.574 2.642 1.00 93.50 117 GLY A O 1
ATOM 886 N N . GLY A 1 118 ? 10.155 0.224 0.728 1.00 94.00 118 GLY A N 1
ATOM 887 C CA . GLY A 1 118 ? 11.275 -0.730 0.683 1.00 94.00 118 GLY A CA 1
ATOM 888 C C . GLY A 1 118 ? 10.896 -2.184 0.367 1.00 94.00 118 GLY A C 1
ATOM 889 O O . GLY A 1 118 ? 11.721 -3.080 0.534 1.00 94.00 118 GLY A O 1
ATOM 890 N N . ILE A 1 119 ? 9.676 -2.442 -0.113 1.00 97.50 119 ILE A N 1
ATOM 891 C CA . ILE A 1 119 ? 9.261 -3.782 -0.546 1.00 97.50 119 ILE A CA 1
ATOM 892 C C . ILE A 1 119 ? 9.933 -4.137 -1.880 1.00 97.50 119 ILE A C 1
ATOM 894 O O . ILE A 1 119 ? 9.792 -3.412 -2.869 1.00 97.50 119 ILE A O 1
ATOM 898 N N . THR A 1 120 ? 10.631 -5.267 -1.919 1.00 96.44 120 THR A N 1
ATOM 899 C CA . THR A 1 120 ? 11.401 -5.794 -3.056 1.00 96.44 120 THR A CA 1
ATOM 900 C C . THR A 1 120 ? 11.094 -7.282 -3.261 1.00 96.44 120 THR A C 1
ATOM 902 O O . THR A 1 120 ? 10.555 -7.919 -2.355 1.00 96.44 120 THR A O 1
ATOM 905 N N . PRO A 1 121 ? 11.466 -7.892 -4.401 1.00 95.94 121 PRO A N 1
ATOM 906 C CA . PRO A 1 121 ? 11.306 -9.335 -4.589 1.00 95.94 121 PRO A CA 1
ATOM 907 C C . PRO A 1 121 ? 11.993 -10.171 -3.503 1.00 95.94 121 PRO A C 1
ATOM 909 O O . PRO A 1 121 ? 11.472 -11.211 -3.116 1.00 95.94 121 PRO A O 1
ATOM 912 N N . ALA A 1 122 ? 13.120 -9.689 -2.967 1.00 97.19 122 ALA A N 1
ATOM 913 C CA . ALA A 1 122 ? 13.888 -10.396 -1.947 1.00 97.19 122 ALA A CA 1
ATOM 914 C C . ALA A 1 122 ? 13.180 -10.472 -0.583 1.00 97.19 122 ALA A C 1
ATOM 916 O O . ALA A 1 122 ? 13.433 -11.402 0.175 1.00 97.19 122 ALA A O 1
ATOM 917 N N . ASN A 1 123 ? 12.297 -9.519 -0.255 1.00 97.94 123 ASN A N 1
ATOM 918 C CA . ASN A 1 123 ? 11.610 -9.474 1.043 1.00 97.94 123 ASN A CA 1
ATOM 919 C C . ASN A 1 123 ? 10.082 -9.642 0.957 1.00 97.94 123 ASN A C 1
ATOM 921 O O . ASN A 1 123 ? 9.437 -9.837 1.985 1.00 97.94 123 ASN A O 1
ATOM 925 N N . ALA A 1 124 ? 9.491 -9.612 -0.242 1.00 98.00 124 ALA A N 1
ATOM 926 C CA . ALA A 1 124 ? 8.041 -9.667 -0.435 1.00 98.00 124 ALA A CA 1
ATOM 927 C C . ALA A 1 124 ? 7.387 -10.893 0.226 1.00 98.00 124 ALA A C 1
ATOM 929 O O . ALA A 1 124 ? 6.327 -10.767 0.838 1.00 98.00 124 ALA A O 1
ATOM 930 N N . ALA A 1 125 ? 8.036 -12.060 0.149 1.00 98.31 125 ALA A N 1
ATOM 931 C CA . ALA A 1 125 ? 7.534 -13.290 0.761 1.00 98.31 125 ALA A CA 1
ATOM 932 C C . ALA A 1 125 ? 7.414 -13.177 2.291 1.00 98.31 125 ALA A C 1
ATOM 934 O O . ALA A 1 125 ? 6.420 -13.626 2.857 1.00 98.31 125 ALA A O 1
ATOM 935 N N . ALA A 1 126 ? 8.370 -12.517 2.953 1.00 98.56 126 ALA A N 1
ATOM 936 C CA . ALA A 1 126 ? 8.340 -12.318 4.401 1.00 98.56 126 ALA A CA 1
ATOM 937 C C . ALA A 1 126 ? 7.165 -11.423 4.826 1.00 98.56 126 ALA A C 1
ATOM 939 O O . ALA A 1 126 ? 6.461 -11.734 5.781 1.00 98.56 126 ALA A O 1
ATOM 940 N N . TYR A 1 127 ? 6.895 -10.349 4.079 1.00 98.69 127 TYR A N 1
ATOM 941 C CA . TYR A 1 127 ? 5.745 -9.480 4.343 1.00 98.69 127 TYR A CA 1
ATOM 942 C C . TYR A 1 127 ? 4.400 -10.173 4.101 1.00 98.69 127 TYR A C 1
ATOM 944 O O . TYR A 1 127 ? 3.456 -9.969 4.864 1.00 98.69 127 TYR A O 1
ATOM 952 N N . ALA A 1 128 ? 4.306 -11.001 3.058 1.00 98.31 128 ALA A N 1
ATOM 953 C CA . AL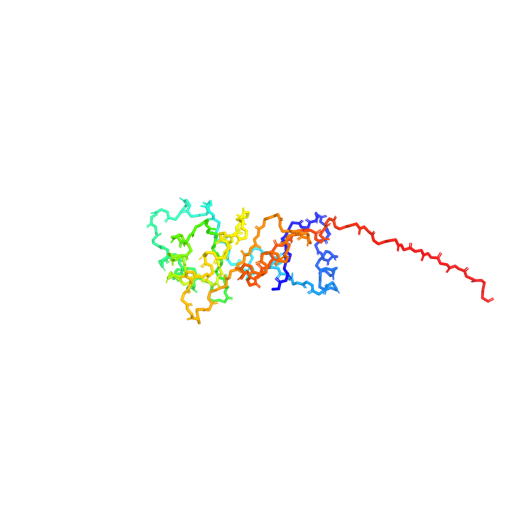A A 1 128 ? 3.112 -11.802 2.807 1.00 98.31 128 ALA A CA 1
ATOM 954 C C . ALA A 1 128 ? 2.875 -12.819 3.937 1.00 98.31 128 ALA A C 1
ATOM 956 O O . ALA A 1 128 ? 1.761 -12.912 4.445 1.00 98.31 128 ALA A O 1
ATOM 957 N N . ALA A 1 129 ? 3.926 -13.520 4.381 1.00 98.44 129 ALA A N 1
ATOM 958 C CA . ALA A 1 129 ? 3.861 -14.458 5.503 1.00 98.44 129 ALA A CA 1
ATOM 959 C C . ALA A 1 129 ? 3.508 -13.769 6.834 1.00 98.44 129 ALA A C 1
ATOM 961 O O . ALA A 1 129 ? 2.780 -14.333 7.646 1.00 98.44 129 ALA A O 1
ATOM 962 N N . ALA A 1 130 ? 3.948 -12.522 7.029 1.00 98.31 130 ALA A N 1
ATOM 963 C CA . ALA A 1 130 ? 3.555 -11.693 8.166 1.00 98.31 130 ALA A CA 1
ATOM 964 C C . ALA A 1 130 ? 2.067 -11.284 8.147 1.00 98.31 130 ALA A C 1
ATOM 966 O O . ALA A 1 130 ? 1.565 -10.754 9.133 1.00 98.31 130 ALA A O 1
ATOM 967 N N . GLY A 1 131 ? 1.341 -11.535 7.053 1.00 97.25 131 GLY A N 1
ATOM 968 C CA . GLY A 1 131 ? -0.096 -11.285 6.959 1.00 97.25 131 GLY A CA 1
ATOM 969 C C . GLY A 1 131 ? -0.472 -9.943 6.332 1.00 97.25 131 GLY A C 1
ATOM 970 O O . GLY A 1 131 ? -1.603 -9.486 6.515 1.00 97.25 131 GLY A O 1
ATOM 971 N N . ALA A 1 132 ? 0.439 -9.309 5.584 1.00 98.31 132 ALA A N 1
ATOM 972 C CA . ALA A 1 132 ? 0.083 -8.169 4.745 1.00 98.31 132 ALA A CA 1
ATOM 973 C C . ALA A 1 132 ? -0.894 -8.597 3.636 1.00 98.31 132 ALA A C 1
ATOM 975 O O . ALA A 1 132 ? -0.593 -9.464 2.813 1.00 98.31 132 ALA A O 1
ATOM 976 N N . ASP A 1 133 ? -2.050 -7.939 3.563 1.00 97.69 133 ASP A N 1
ATOM 977 C CA . ASP A 1 133 ? -3.051 -8.184 2.522 1.00 97.69 133 ASP A CA 1
ATOM 978 C C . ASP A 1 133 ? -2.613 -7.568 1.177 1.00 97.69 133 ASP A C 1
ATOM 980 O O . ASP A 1 133 ? -2.922 -8.085 0.092 1.00 97.69 133 ASP A O 1
ATOM 984 N N . ILE A 1 134 ? -1.873 -6.456 1.241 1.00 98.06 134 ILE A N 1
ATOM 985 C CA . ILE A 1 134 ? -1.379 -5.693 0.091 1.00 98.06 134 ILE A CA 1
ATOM 986 C C . ILE A 1 134 ? 0.109 -5.383 0.286 1.00 98.06 134 ILE A C 1
ATOM 988 O O . ILE A 1 134 ? 0.518 -4.877 1.327 1.00 98.06 134 ILE A O 1
ATOM 992 N N . LEU A 1 135 ? 0.916 -5.660 -0.738 1.00 98.38 135 LEU A N 1
ATOM 993 C CA . LEU A 1 135 ? 2.319 -5.260 -0.813 1.00 98.38 135 LEU A CA 1
ATOM 994 C C . LEU A 1 135 ? 2.450 -4.092 -1.784 1.00 98.38 135 LEU A C 1
ATOM 996 O O . LEU A 1 135 ? 2.230 -4.264 -2.982 1.00 98.38 135 LEU A O 1
ATOM 1000 N N . VAL A 1 136 ? 2.807 -2.913 -1.284 1.00 97.94 136 VAL A N 1
ATOM 1001 C CA . VAL A 1 136 ? 2.898 -1.684 -2.075 1.00 97.94 136 VAL A CA 1
ATOM 1002 C C . VAL A 1 136 ? 4.355 -1.378 -2.397 1.00 97.94 136 VAL A C 1
ATOM 1004 O O . VAL A 1 136 ? 5.145 -1.015 -1.524 1.00 97.94 136 VAL A O 1
ATOM 1007 N N . THR A 1 137 ? 4.725 -1.491 -3.672 1.00 97.00 137 THR A N 1
ATOM 1008 C CA . THR A 1 137 ? 6.119 -1.362 -4.117 1.00 97.00 137 THR A CA 1
ATOM 1009 C C . THR A 1 137 ? 6.287 -0.414 -5.306 1.00 97.00 137 THR A C 1
ATOM 1011 O O . THR A 1 137 ? 5.380 -0.198 -6.103 1.00 97.00 137 THR A O 1
ATOM 1014 N N . SER A 1 138 ? 7.467 0.197 -5.420 1.00 95.69 138 SER A N 1
ATOM 1015 C CA . SER A 1 138 ? 7.883 0.931 -6.632 1.00 95.69 138 SER A CA 1
ATOM 1016 C C . SER A 1 138 ? 8.890 0.137 -7.464 1.00 95.69 138 SER A C 1
ATOM 1018 O O . SER A 1 138 ? 9.279 0.595 -8.531 1.00 95.69 138 SER A O 1
ATOM 1020 N N . TYR A 1 139 ? 9.298 -1.044 -6.987 1.00 95.06 139 TYR A N 1
ATOM 1021 C CA . TYR A 1 139 ? 10.343 -1.864 -7.593 1.00 95.06 139 TYR A CA 1
ATOM 1022 C C . TYR A 1 139 ? 10.116 -2.153 -9.087 1.00 95.06 139 TYR A C 1
ATOM 1024 O O . TYR A 1 139 ? 11.079 -2.035 -9.843 1.00 95.06 139 TYR A O 1
ATOM 1032 N N . PRO A 1 140 ? 8.882 -2.440 -9.564 1.00 93.31 140 PRO A N 1
ATOM 1033 C CA . PRO A 1 140 ? 8.652 -2.675 -10.989 1.00 93.31 140 PRO A CA 1
ATOM 1034 C C . PRO A 1 140 ? 9.038 -1.498 -11.891 1.00 93.31 140 PRO A C 1
ATOM 1036 O O . PRO A 1 140 ? 9.396 -1.714 -13.042 1.00 93.31 140 PRO A O 1
ATOM 1039 N N . TYR A 1 141 ? 8.994 -0.259 -11.389 1.00 93.38 141 TYR A N 1
ATOM 1040 C CA . TYR A 1 141 ? 9.348 0.915 -12.189 1.00 93.38 141 TYR A CA 1
ATOM 1041 C C . TYR A 1 141 ? 10.851 1.031 -12.438 1.00 93.38 141 TYR A C 1
ATOM 1043 O O . TYR A 1 141 ? 11.247 1.680 -13.395 1.00 93.38 141 TYR A O 1
ATOM 1051 N N . SER A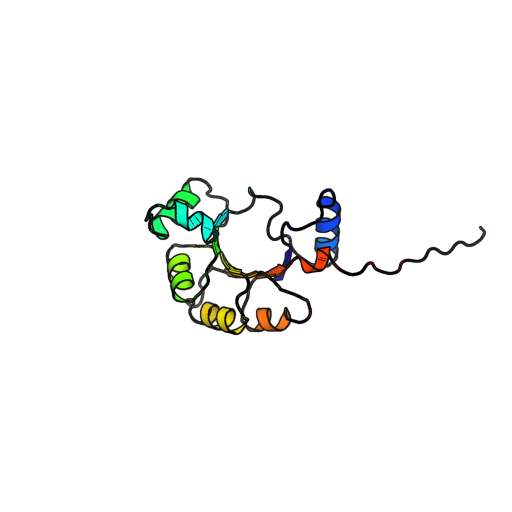 1 142 ? 11.679 0.396 -11.611 1.00 91.31 142 SER A N 1
ATOM 1052 C CA . SER A 1 142 ? 13.139 0.377 -11.740 1.00 91.31 142 SER A CA 1
ATOM 1053 C C . SER A 1 142 ? 13.677 -1.010 -12.105 1.00 91.31 142 SER A C 1
ATOM 1055 O O . SER A 1 142 ? 14.852 -1.289 -11.870 1.00 91.31 142 SER A O 1
ATOM 1057 N N . ALA A 1 143 ? 12.824 -1.909 -12.605 1.00 88.75 143 ALA A N 1
ATOM 1058 C CA . ALA A 1 143 ? 13.245 -3.239 -13.026 1.00 88.75 143 ALA A CA 1
ATOM 1059 C C . ALA A 1 143 ? 14.191 -3.156 -14.234 1.00 88.75 143 ALA A C 1
ATOM 1061 O O . ALA A 1 143 ? 14.066 -2.264 -15.076 1.00 88.75 143 ALA A O 1
ATOM 1062 N N . ALA A 1 144 ? 15.130 -4.100 -14.324 1.00 91.31 144 ALA A N 1
ATOM 1063 C CA . ALA A 1 144 ? 16.039 -4.176 -15.459 1.00 91.31 144 ALA A CA 1
ATOM 1064 C C . ALA A 1 144 ? 15.253 -4.394 -16.767 1.00 91.31 144 ALA A C 1
ATOM 1066 O O . ALA A 1 144 ? 14.293 -5.176 -16.776 1.00 91.31 144 ALA A O 1
ATOM 1067 N N . PRO A 1 145 ? 15.642 -3.730 -17.870 1.00 91.25 145 PRO A N 1
ATOM 1068 C CA . PRO A 1 145 ? 15.022 -3.970 -19.162 1.00 91.25 145 PRO A CA 1
ATOM 1069 C C . PRO A 1 145 ? 15.233 -5.426 -19.579 1.00 91.25 145 PRO A C 1
ATOM 1071 O O . PRO A 1 145 ? 16.261 -6.040 -19.280 1.00 91.25 145 PRO A O 1
ATOM 1074 N N . ARG A 1 146 ? 14.250 -5.987 -20.284 1.00 92.12 146 ARG A N 1
ATOM 1075 C CA . ARG A 1 146 ? 14.419 -7.290 -20.923 1.00 92.12 146 ARG A CA 1
ATOM 1076 C C . ARG A 1 146 ? 15.270 -7.109 -22.174 1.00 92.12 146 ARG A C 1
ATOM 1078 O O . ARG A 1 146 ? 15.035 -6.170 -22.929 1.00 92.12 146 ARG A O 1
ATOM 1085 N N . ASP A 1 147 ? 16.220 -8.012 -22.387 1.00 95.31 147 ASP A N 1
ATOM 1086 C CA . ASP A 1 147 ? 16.949 -8.071 -23.649 1.00 95.31 147 ASP A CA 1
ATOM 1087 C C . ASP A 1 147 ? 16.003 -8.522 -24.772 1.00 95.31 147 ASP A C 1
ATOM 1089 O O . ASP A 1 147 ? 15.278 -9.513 -24.625 1.00 95.31 147 ASP A O 1
ATOM 1093 N N . VAL A 1 148 ? 15.959 -7.750 -25.855 1.00 94.50 148 VAL A N 1
ATOM 1094 C CA . VAL A 1 148 ? 15.061 -7.954 -26.996 1.00 94.50 148 VAL A CA 1
ATOM 1095 C C . VAL A 1 148 ? 15.880 -7.794 -28.269 1.00 94.50 148 VAL A C 1
ATOM 1097 O O . VAL A 1 148 ? 16.454 -6.736 -28.513 1.00 94.50 148 VAL A O 1
ATOM 1100 N N . ALA A 1 149 ? 15.892 -8.836 -29.098 1.00 95.50 149 ALA A N 1
ATOM 1101 C CA . ALA A 1 149 ? 16.602 -8.862 -30.371 1.00 95.50 149 ALA A CA 1
ATOM 1102 C C . ALA A 1 149 ? 15.624 -8.897 -31.553 1.00 95.50 149 ALA A C 1
ATOM 1104 O O . ALA A 1 149 ? 14.524 -9.445 -31.454 1.00 95.50 149 ALA A O 1
ATOM 1105 N N . VAL A 1 150 ? 16.047 -8.331 -32.684 1.00 96.31 150 VAL A N 1
ATOM 1106 C CA . VAL A 1 150 ? 15.327 -8.387 -33.962 1.00 96.31 150 VAL A CA 1
ATOM 1107 C C . VAL A 1 150 ? 16.127 -9.250 -34.933 1.00 96.31 150 VAL A C 1
ATOM 1109 O O . VAL A 1 150 ? 17.339 -9.084 -35.058 1.00 96.31 150 VAL A O 1
ATOM 1112 N N . THR A 1 151 ? 15.450 -10.151 -35.641 1.00 94.38 151 THR A N 1
ATOM 1113 C CA . THR A 1 151 ? 16.039 -10.962 -36.714 1.00 94.38 151 THR A CA 1
ATOM 1114 C C . THR A 1 151 ? 15.294 -10.683 -38.013 1.00 94.38 151 THR A C 1
ATOM 1116 O O . THR A 1 151 ? 14.067 -10.614 -38.019 1.00 94.38 151 THR A O 1
ATOM 1119 N N . LEU A 1 152 ? 16.039 -10.508 -39.104 1.00 94.94 152 LEU A N 1
ATOM 1120 C CA . LEU A 1 152 ? 15.502 -10.265 -40.442 1.00 94.94 152 LEU A CA 1
ATOM 1121 C C . LEU A 1 152 ? 15.925 -11.411 -41.364 1.00 94.94 152 LEU A C 1
ATOM 1123 O O . LEU A 1 152 ? 17.071 -11.854 -41.303 1.00 94.94 152 LEU A O 1
ATOM 1127 N N . ALA A 1 153 ? 15.011 -11.861 -42.218 1.00 93.62 153 ALA A N 1
ATOM 1128 C CA . ALA A 1 153 ? 15.283 -12.822 -43.282 1.00 93.62 153 ALA A CA 1
ATOM 1129 C C . ALA A 1 153 ? 14.811 -12.244 -44.629 1.00 93.62 153 ALA A C 1
ATOM 1131 O O . ALA A 1 153 ? 13.854 -11.462 -44.632 1.00 93.62 153 ALA A O 1
ATOM 1132 N N . PRO A 1 154 ? 15.469 -12.588 -45.755 1.00 82.88 154 PRO A N 1
ATOM 1133 C CA . PRO A 1 154 ? 14.944 -12.272 -47.080 1.00 82.88 154 PRO A CA 1
ATOM 1134 C C . PRO A 1 154 ? 13.557 -12.903 -47.262 1.00 82.88 154 PRO A C 1
ATOM 1136 O O . PRO A 1 154 ? 13.286 -13.954 -46.677 1.00 82.88 154 PRO A O 1
ATOM 1139 N N . LEU A 1 155 ? 12.705 -12.247 -48.056 1.00 75.44 155 LEU A N 1
ATOM 1140 C CA . LEU A 1 155 ? 11.426 -12.810 -48.502 1.00 75.44 155 LEU A CA 1
ATOM 1141 C C . LEU A 1 155 ? 11.644 -14.038 -49.390 1.00 75.44 155 LEU A C 1
ATOM 1143 O O . LEU A 1 155 ? 12.602 -14.006 -50.198 1.00 75.44 155 LEU A O 1
#